Protein 2AU5 (pdb70)

Secondary structure (DSSP, 8-state):
-------GGGHHHHHHHHH--HHHHHHHH---TT--HHHHH----TTHHHHHHH--HHHHHHHTT-TT-SSHHHHHHHHHHHHHHHHHHHTT---HHHHHHHHHHHHHHHHHHHT-TTT-----

InterPro domains:
  IPR021571 Protein of unknown function DUF3206 [PF11472] (3-130)
  IPR036798 EF2947-like superfamily [G3DSA:1.20.120.590] (1-136)
  IPR036798 EF2947-like superfamily [SSF140607] (1-132)

Solvent-accessible surface area: 8528 Å² total

B-factor: mean 46.88, std 8.26, range [32.93, 79.93]

Foldseek 3Di:
DVDDDQQPVCLVVLLVLVVLLLLVVCVVPVDCPPDDPVLVVCVVDPCVSVCSVVCVVLLLVQCVPPPVDDDSCRSVVLSVLLSVLSVCVVVPNADPVSVVVNVVSSVVSSRSLSVGPSSCCVVD

Structure (mmCIF, N/CA/C/O backbone):
data_2AU5
#
_entry.id   2AU5
#
_cell.length_a   47.779
_cell.length_b   63.492
_cell.length_c   43.344
_cell.angle_alpha   90.00
_cell.angle_beta   90.00
_cell.angle_gamma   90.00
#
_symmetry.space_group_name_H-M   'P 21 21 2'
#
loop_
_entity.id
_entity.type
_entity.pdbx_description
1 polymer 'conserved domain protein'
2 non-polymer 'PHOSPHATE ION'
3 water water
#
loop_
_atom_site.group_PDB
_atom_site.id
_atom_site.type_symbol
_atom_site.label_atom_id
_atom_site.label_alt_id
_atom_site.label_comp_id
_atom_site.label_asym_id
_atom_site.label_entity_id
_atom_site.label_seq_id
_atom_site.pdbx_PDB_ins_code
_atom_site.Cartn_x
_atom_site.Cartn_y
_atom_site.Cartn_z
_atom_site.occupancy
_atom_site.B_iso_or_equiv
_atom_site.auth_seq_id
_atom_site.auth_comp_id
_atom_site.auth_asym_id
_atom_site.auth_atom_id
_atom_site.pdbx_PDB_model_num
ATOM 1 N N . ALA A 1 3 ? 0.885 34.934 -1.900 1.00 60.52 0 ALA A N 1
ATOM 2 C CA . ALA A 1 3 ? 2.226 34.485 -1.391 1.00 60.34 0 ALA A CA 1
ATOM 3 C C . ALA A 1 3 ? 3.043 33.597 -2.365 1.00 60.48 0 ALA A C 1
ATOM 4 O O . ALA A 1 3 ? 4.256 33.444 -2.199 1.00 60.46 0 ALA A O 1
ATOM 14 N N A LEU A 1 5 ? 2.696 34.625 -5.542 0.50 56.07 2 LEU A N 1
ATOM 15 N N B LEU A 1 5 ? 2.686 34.620 -5.507 0.50 56.05 2 LEU A N 1
ATOM 16 C CA A LEU A 1 5 ? 2.959 35.743 -6.470 0.50 54.12 2 LEU A CA 1
ATOM 17 C CA B LEU A 1 5 ? 2.884 35.768 -6.394 0.50 54.12 2 LEU A CA 1
ATOM 18 C C A LEU A 1 5 ? 3.807 36.918 -5.917 0.50 53.05 2 LEU A C 1
ATOM 19 C C B LEU A 1 5 ? 3.949 36.769 -5.938 0.50 53.02 2 LEU A C 1
ATOM 20 O O A LEU A 1 5 ? 4.024 37.968 -6.652 0.50 52.47 2 LEU A O 1
ATOM 21 O O B LEU A 1 5 ? 4.460 37.545 -6.751 0.50 52.44 2 LEU A O 1
ATOM 30 N N . ILE A 1 6 ? 4.272 36.754 -4.644 1.00 52.02 3 ILE A N 1
ATOM 31 C CA . ILE A 1 6 ? 5.310 37.636 -4.091 1.00 50.36 3 ILE A CA 1
ATOM 32 C C . ILE A 1 6 ? 6.646 36.891 -4.141 1.00 50.33 3 ILE A C 1
ATOM 33 O O . ILE A 1 6 ? 6.901 36.005 -3.334 1.00 49.78 3 ILE A O 1
ATOM 38 N N . LEU A 1 7 ? 7.490 37.255 -5.096 1.00 50.37 4 LEU A N 1
ATOM 39 C CA . LEU A 1 7 ? 8.732 36.538 -5.355 1.00 51.22 4 LEU A CA 1
ATOM 40 C C . LEU A 1 7 ? 9.738 36.668 -4.222 1.00 52.23 4 LEU A C 1
ATOM 41 O O . LEU A 1 7 ? 9.764 37.682 -3.531 1.00 52.38 4 LEU A O 1
ATOM 46 N N . SER A 1 8 ? 10.534 35.619 -4.024 1.00 53.45 5 SER A N 1
ATOM 47 C CA . SER A 1 8 ? 11.606 35.615 -3.035 1.00 54.94 5 SER A CA 1
ATOM 48 C C . SER A 1 8 ? 12.929 35.140 -3.645 1.00 55.27 5 SER A C 1
ATOM 49 O O . SER A 1 8 ? 13.577 35.877 -4.395 1.00 55.74 5 SER A O 1
ATOM 52 N N . PRO A 1 13 ? 18.194 35.036 4.555 1.00 46.65 10 PRO A N 1
ATOM 53 C CA . PRO A 1 13 ? 19.249 34.481 5.409 1.00 46.12 10 PRO A CA 1
ATOM 54 C C . PRO A 1 13 ? 18.714 33.420 6.377 1.00 45.10 10 PRO A C 1
ATOM 55 O O . PRO A 1 13 ? 19.255 32.288 6.447 1.00 46.15 10 PRO A O 1
ATOM 59 N N . ASN A 1 14 ? 17.637 33.782 7.075 1.00 43.65 11 ASN A N 1
ATOM 60 C CA . ASN A 1 14 ? 16.900 32.910 8.004 1.00 40.94 11 ASN A CA 1
ATOM 61 C C . ASN A 1 14 ? 17.681 32.554 9.263 1.00 39.57 11 ASN A C 1
ATOM 62 O O . ASN A 1 14 ? 17.545 31.464 9.811 1.00 38.01 11 ASN A O 1
ATOM 67 N N . PHE A 1 15 ? 18.504 33.482 9.716 1.00 38.72 12 PHE A N 1
ATOM 68 C CA . PHE A 1 15 ? 19.334 33.227 10.883 1.00 39.58 12 PHE A CA 1
ATOM 69 C C . PHE A 1 15 ? 18.518 32.688 12.086 1.00 38.80 12 PHE A C 1
ATOM 70 O O . PHE A 1 15 ? 19.013 31.855 12.815 1.00 37.66 12 PHE A O 1
ATOM 78 N N . GLU A 1 16 ? 17.287 33.178 12.258 1.00 37.83 13 GLU A N 1
ATOM 79 C CA . GLU A 1 16 ? 16.427 32.825 13.379 1.00 39.15 13 GLU A CA 1
ATOM 80 C C . GLU A 1 16 ? 15.986 31.350 13.391 1.00 39.29 13 GLU A C 1
ATOM 81 O O . GLU A 1 16 ? 15.541 30.858 14.407 1.00 38.94 13 GLU A O 1
ATOM 87 N N . TYR A 1 17 ? 16.167 30.654 12.272 1.00 38.93 14 TYR A N 1
ATOM 88 C CA . TYR A 1 17 ? 15.827 29.255 12.178 1.00 40.92 14 TYR A CA 1
ATOM 89 C C . TYR A 1 17 ? 17.057 28.358 12.380 1.00 40.91 14 TYR A C 1
ATOM 90 O O . TYR A 1 17 ? 16.915 27.144 12.390 1.00 42.55 14 TYR A O 1
ATOM 99 N N . GLU A 1 18 ? 18.243 28.952 12.525 1.00 41.50 15 GLU A N 1
ATOM 100 C CA . GLU A 1 18 ? 19.481 28.163 12.679 1.00 41.72 15 GLU A CA 1
ATOM 101 C C . GLU A 1 18 ? 19.416 27.102 13.788 1.00 41.95 15 GLU A C 1
ATOM 102 O O . GLU A 1 18 ? 19.637 25.912 13.532 1.00 42.22 15 GLU A O 1
ATOM 108 N N . GLU A 1 19 ? 19.109 27.527 15.014 1.00 42.86 16 GLU A N 1
ATOM 109 C CA . GLU A 1 19 ? 19.045 26.613 16.162 1.00 43.86 16 GLU A CA 1
ATOM 110 C C . GLU A 1 19 ? 18.017 25.467 15.934 1.00 42.13 16 GLU A C 1
ATOM 111 O O . GLU A 1 19 ? 18.317 24.282 16.134 1.00 40.31 16 GLU A O 1
ATOM 117 N N . ILE A 1 20 ? 16.817 25.818 15.504 1.00 40.76 17 ILE A N 1
ATOM 118 C CA . ILE A 1 20 ? 15.795 24.816 15.206 1.00 42.08 17 ILE A CA 1
A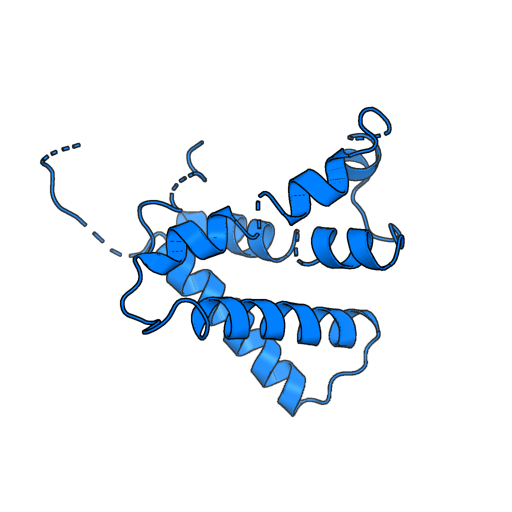TOM 119 C C . ILE A 1 20 ? 16.253 23.848 14.105 1.00 41.16 17 ILE A C 1
ATOM 120 O O . ILE A 1 20 ? 15.910 22.649 14.143 1.00 43.04 17 ILE A O 1
ATOM 125 N N . THR A 1 21 ? 17.008 24.357 13.129 1.00 39.74 18 THR A N 1
ATOM 126 C CA . THR A 1 21 ? 17.455 23.514 12.026 1.00 39.63 18 THR A CA 1
ATOM 127 C C . THR A 1 21 ? 18.552 22.540 12.483 1.00 39.94 18 THR A C 1
ATOM 128 O O . THR A 1 21 ? 18.466 21.350 12.178 1.00 38.82 18 THR A O 1
ATOM 132 N N . ARG A 1 22 ? 19.541 23.017 13.244 1.00 39.63 19 ARG A N 1
ATOM 133 C CA . ARG A 1 22 ? 20.595 22.109 13.782 1.00 40.80 19 ARG A CA 1
ATOM 134 C C . ARG A 1 22 ? 19.983 21.037 14.666 1.00 40.70 19 ARG A C 1
ATOM 135 O O . ARG A 1 22 ? 20.375 19.877 14.612 1.00 41.23 19 ARG A O 1
ATOM 143 N N . SER A 1 23 ? 18.990 21.437 15.442 1.00 40.59 20 SER A N 1
ATOM 144 C CA . SER A 1 23 ? 18.250 20.531 16.279 1.00 42.49 20 SER A CA 1
ATOM 145 C C . SER A 1 23 ? 17.451 19.475 15.475 1.00 42.41 20 SER A C 1
ATOM 146 O O . SER A 1 23 ? 17.484 18.292 15.793 1.00 43.20 20 SER A O 1
ATOM 149 N N . PHE A 1 24 ? 16.775 19.908 14.410 1.00 41.98 21 PHE A N 1
ATOM 150 C CA . PHE A 1 24 ? 16.140 19.012 13.471 1.00 40.94 21 PHE A CA 1
ATOM 151 C C . PHE A 1 24 ? 17.152 17.979 12.924 1.00 40.03 21 PHE A C 1
ATOM 152 O O . PHE A 1 24 ? 16.874 16.784 12.925 1.00 38.64 21 PHE A O 1
ATOM 160 N N . LEU A 1 25 ? 18.285 18.448 12.418 1.00 40.12 22 LEU A N 1
ATOM 161 C CA . LEU A 1 25 ? 19.339 17.565 11.896 1.00 40.59 22 LEU A CA 1
ATOM 162 C C . LEU A 1 25 ? 19.903 16.568 12.940 1.00 39.46 22 LEU A C 1
ATOM 163 O O . LEU A 1 25 ? 20.052 15.378 12.649 1.00 39.46 22 LEU A O 1
ATOM 168 N N . SER A 1 26 ? 20.213 17.065 14.129 1.00 38.88 23 SER A N 1
ATOM 169 C CA . SER A 1 26 ? 20.724 16.260 15.236 1.00 40.04 23 SER A CA 1
ATOM 170 C C . SER A 1 26 ? 19.735 15.175 15.679 1.00 39.35 23 SER A C 1
ATOM 171 O O . SER A 1 26 ? 20.157 14.050 15.967 1.00 38.71 23 SER A O 1
ATOM 174 N N . ASN A 1 27 ? 18.449 15.533 15.735 1.00 40.15 24 ASN A N 1
ATOM 175 C CA . ASN A 1 27 ? 17.343 14.576 15.979 1.00 40.67 24 ASN A CA 1
ATOM 176 C C . ASN A 1 27 ? 17.170 13.511 14.890 1.00 40.28 24 ASN A C 1
ATOM 177 O O . ASN A 1 27 ? 17.082 12.327 15.198 1.00 40.66 24 ASN A O 1
ATOM 190 N N . LEU A 1 29 ? 19.446 12.426 12.849 1.00 37.74 26 LEU A N 1
ATOM 191 C CA . LEU A 1 29 ? 20.609 11.556 13.119 1.00 38.59 26 LEU A CA 1
ATOM 192 C C . LEU A 1 29 ? 20.429 10.619 14.303 1.00 38.85 26 LEU A C 1
ATOM 193 O O . LEU A 1 29 ? 20.570 9.379 14.136 1.00 40.21 26 LEU A O 1
ATOM 198 N N . ALA A 1 30 ? 20.079 11.176 15.473 1.00 39.03 27 ALA A N 1
ATOM 199 C CA . ALA A 1 30 ? 19.843 10.345 16.654 1.00 39.44 27 ALA A CA 1
ATOM 200 C C . ALA A 1 30 ? 18.718 9.321 16.419 1.00 39.69 27 ALA A C 1
ATOM 201 O O . ALA A 1 30 ? 18.832 8.159 16.804 1.00 38.68 27 ALA A O 1
ATOM 203 N N . PHE A 1 31 ? 17.615 9.752 15.802 1.00 39.13 28 PHE A N 1
ATOM 204 C CA . PHE A 1 31 ? 16.511 8.837 15.587 1.00 38.52 28 PHE A CA 1
ATOM 205 C C . PHE A 1 31 ? 16.921 7.756 14.588 1.00 38.50 28 PHE A C 1
ATOM 206 O O . PHE A 1 31 ? 16.536 6.604 14.754 1.00 36.69 28 PHE A O 1
ATOM 214 N N . THR A 1 32 ? 17.669 8.147 13.553 1.00 38.32 29 THR A N 1
ATOM 215 C CA . THR A 1 32 ? 18.106 7.188 12.546 1.00 38.47 29 THR A CA 1
ATOM 216 C C . THR A 1 32 ? 19.013 6.124 13.183 1.00 39.29 29 THR A C 1
ATOM 217 O O . THR A 1 32 ? 18.841 4.923 12.949 1.00 38.57 29 TH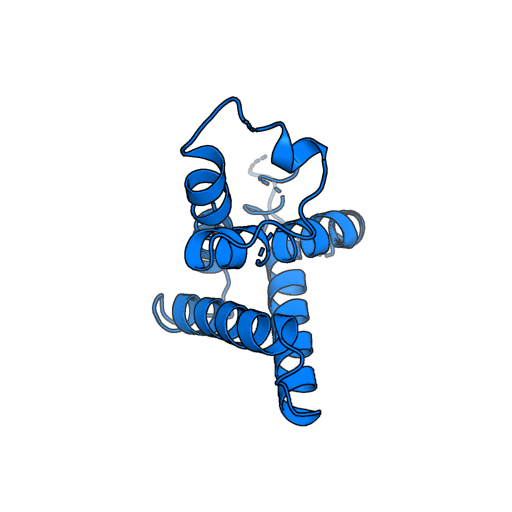R A O 1
ATOM 221 N N . ARG A 1 33 ? 19.960 6.553 13.998 1.00 39.42 30 ARG A N 1
ATOM 222 C CA . ARG A 1 33 ? 20.855 5.586 14.647 1.00 40.00 30 ARG A CA 1
ATOM 223 C C . ARG A 1 33 ? 20.099 4.680 15.626 1.00 40.18 30 ARG A C 1
ATOM 224 O O . ARG A 1 33 ? 20.296 3.463 15.627 1.00 39.68 30 ARG A O 1
ATOM 232 N N . GLY A 1 34 ? 19.214 5.272 16.436 1.00 39.76 31 GLY A N 1
ATOM 233 C CA . GLY A 1 34 ? 18.446 4.512 17.419 1.00 40.12 31 GLY A CA 1
ATOM 234 C C . GLY A 1 34 ? 17.582 3.472 16.735 1.00 40.70 31 GLY A C 1
ATOM 235 O O . GLY A 1 34 ? 17.426 2.373 17.245 1.00 40.97 31 GLY A O 1
ATOM 236 N N . HIS A 1 35 ? 17.043 3.820 15.568 1.00 40.69 32 HIS A N 1
ATOM 237 C CA . HIS A 1 35 ? 16.218 2.918 14.809 1.00 42.82 32 HIS A CA 1
ATOM 238 C C . HIS A 1 35 ? 17.059 1.713 14.391 1.00 43.62 32 HIS A C 1
ATOM 239 O O . HIS A 1 35 ? 16.614 0.573 14.499 1.00 42.40 32 HIS A O 1
ATOM 246 N N . PHE A 1 36 ? 18.282 1.951 13.910 1.00 45.22 33 PHE A N 1
ATOM 247 C CA . PHE A 1 36 ? 19.102 0.817 13.453 1.00 47.44 33 PHE A CA 1
ATOM 248 C C . PHE A 1 36 ? 19.777 -0.001 14.561 1.00 47.14 33 PHE A C 1
ATOM 249 O O . PHE A 1 36 ? 20.021 -1.194 14.403 1.00 46.72 33 PHE A O 1
ATOM 257 N N . THR A 1 37 ? 20.050 0.632 15.690 1.00 47.25 34 THR A N 1
ATOM 258 C CA . THR A 1 37 ? 20.784 -0.031 16.771 1.00 47.84 34 THR A CA 1
ATOM 259 C C . THR A 1 37 ? 19.862 -0.566 17.871 1.00 48.39 34 THR A C 1
ATOM 260 O O . THR A 1 37 ? 20.203 -1.535 18.585 1.00 48.01 34 THR A O 1
ATOM 264 N N . GLY A 1 38 ? 18.694 0.061 18.021 1.00 48.45 35 GLY A N 1
ATOM 265 C CA . GLY A 1 38 ? 17.843 -0.205 19.170 1.00 49.99 35 GLY A CA 1
ATOM 266 C C . GLY A 1 38 ? 18.355 0.467 20.434 1.00 51.49 35 GLY A C 1
ATOM 267 O O . GLY A 1 38 ? 17.752 0.334 21.492 1.00 52.00 35 GLY A O 1
ATOM 268 N N . ASP A 1 39 ? 19.461 1.197 20.321 1.00 53.12 36 ASP A N 1
ATOM 269 C CA . ASP A 1 39 ? 20.042 1.922 21.435 1.00 54.77 36 ASP A CA 1
ATOM 270 C C . ASP A 1 39 ? 19.253 3.233 21.656 1.00 55.81 36 ASP A C 1
ATOM 271 O O . ASP A 1 39 ? 19.249 4.135 20.815 1.00 55.55 36 ASP A O 1
ATOM 276 N N . ILE A 1 40 ? 18.560 3.317 22.779 1.00 57.26 37 ILE A N 1
ATOM 277 C CA . ILE A 1 40 ? 17.803 4.516 23.088 1.00 59.39 37 ILE A CA 1
ATOM 278 C C . ILE A 1 40 ? 18.368 5.227 24.344 1.00 60.40 37 ILE A C 1
ATOM 279 O O . ILE A 1 40 ? 17.617 5.837 25.105 1.00 60.71 37 ILE A O 1
ATOM 284 N N . SER A 1 41 ? 19.701 5.176 24.514 1.00 61.48 38 SER A N 1
ATOM 285 C CA . SER A 1 41 ? 20.373 5.647 25.754 1.00 61.86 38 SER A CA 1
ATOM 286 C C . SER A 1 41 ? 20.293 7.159 26.015 1.00 61.70 38 SER A C 1
ATOM 287 O O . SER A 1 41 ? 19.718 7.552 27.028 1.00 62.23 38 SER A O 1
ATOM 290 N N . HIS A 1 42 ? 20.808 8.024 25.139 1.00 61.27 39 HIS A N 1
ATOM 291 C CA . HIS A 1 42 ? 20.467 9.455 25.350 1.00 60.95 39 HIS A CA 1
ATOM 292 C C . HIS A 1 42 ? 19.279 9.992 24.514 1.00 58.10 39 HIS A C 1
ATOM 293 O O . HIS A 1 42 ? 19.403 11.025 23.819 1.00 58.14 39 HIS A O 1
ATOM 300 N N . PHE A 1 43 ? 18.147 9.288 24.580 1.00 54.06 40 PHE A N 1
ATOM 301 C CA . PHE A 1 43 ? 16.893 9.847 24.096 1.00 50.22 40 PHE A CA 1
ATOM 302 C C . PHE A 1 43 ? 16.254 10.633 25.231 1.00 47.76 40 PHE A C 1
ATOM 303 O O . PHE A 1 43 ? 16.179 10.177 26.365 1.00 46.47 40 PHE A O 1
ATOM 311 N N . SER A 1 44 ? 15.844 11.843 24.899 1.00 44.32 41 SER A N 1
ATOM 312 C CA . SER A 1 44 ? 15.016 12.668 25.742 1.00 41.37 41 SER A CA 1
ATOM 313 C C . SER A 1 44 ? 13.833 11.882 26.408 1.00 39.04 41 SER A C 1
ATOM 314 O O . SER A 1 44 ? 13.216 10.988 25.785 1.00 37.71 41 SER A O 1
ATOM 317 N N . PRO A 1 45 ? 13.527 12.195 27.685 1.00 36.40 42 PRO A N 1
ATOM 318 C CA . PRO A 1 45 ? 12.360 11.553 28.269 1.00 35.78 42 PRO A CA 1
ATOM 319 C C . PRO A 1 45 ? 11.034 11.761 27.472 1.00 35.39 42 PRO A C 1
ATOM 320 O O . PRO A 1 45 ? 10.151 10.897 27.515 1.00 32.93 42 PRO A O 1
ATOM 324 N N . ILE A 1 46 ? 10.908 12.879 26.748 1.00 36.60 43 ILE A N 1
ATOM 325 C CA . ILE A 1 46 ? 9.683 13.171 25.998 1.00 37.84 43 ILE A CA 1
ATOM 326 C C . ILE A 1 46 ? 9.569 12.231 24.794 1.00 37.66 43 ILE A C 1
ATOM 327 O O . ILE A 1 46 ? 8.499 11.687 24.525 1.00 37.35 43 ILE A O 1
ATOM 332 N N . VAL A 1 47 ? 10.676 12.075 24.091 1.00 38.25 44 VAL A N 1
ATOM 333 C CA . VAL A 1 47 ? 10.802 11.119 22.982 1.00 39.10 44 VAL A CA 1
ATOM 334 C C . VAL A 1 47 ? 10.586 9.675 23.484 1.00 39.0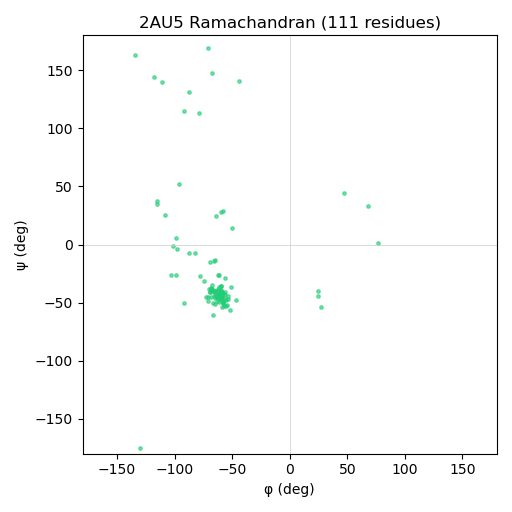0 44 VAL A C 1
ATOM 335 O O . VAL A 1 47 ? 9.856 8.891 22.847 1.00 39.19 44 VAL A O 1
ATOM 339 N N . LEU A 1 48 ? 11.179 9.334 24.629 1.00 38.47 45 LEU A N 1
ATOM 340 C CA . LEU A 1 48 ? 10.902 8.013 25.217 1.00 38.52 45 LEU A CA 1
ATOM 341 C C . LEU A 1 48 ? 9.405 7.788 25.464 1.00 38.88 45 LEU A C 1
ATOM 342 O O . LEU A 1 48 ? 8.914 6.696 25.195 1.00 39.35 45 LEU A O 1
ATOM 347 N N . ALA A 1 49 ? 8.675 8.803 25.952 1.00 38.53 46 ALA A N 1
ATOM 348 C CA . ALA A 1 49 ? 7.234 8.660 26.175 1.00 39.04 46 ALA A CA 1
ATOM 349 C C . ALA A 1 49 ? 6.424 8.528 24.881 1.00 39.93 46 ALA A C 1
ATOM 350 O O . ALA A 1 49 ? 5.439 7.803 24.853 1.00 39.41 46 ALA A O 1
ATOM 352 N N . GLU A 1 50 ? 6.811 9.256 23.832 1.00 41.07 47 GLU A N 1
ATOM 353 C CA . GLU A 1 50 ? 6.174 9.103 22.509 1.00 43.48 47 GLU A CA 1
ATOM 354 C C . GLU A 1 50 ? 6.313 7.690 21.950 1.00 43.76 47 GLU A C 1
ATOM 355 O O . GLU A 1 50 ? 5.388 7.172 21.328 1.00 43.09 47 GLU A O 1
ATOM 369 N N . GLU A 1 52 ? 6.610 4.953 23.732 1.00 47.62 49 GLU A N 1
ATOM 370 C CA . GLU A 1 52 ? 5.724 4.133 24.522 1.00 48.98 49 GLU A CA 1
ATOM 371 C C . GLU A 1 52 ? 4.331 4.002 23.908 1.00 48.91 49 GLU A C 1
ATOM 372 O O . GLU A 1 52 ? 3.822 2.898 23.781 1.00 48.68 49 GLU A O 1
ATOM 378 N N A LYS A 1 53 ? 3.721 5.121 23.526 0.50 49.17 50 LYS A N 1
ATOM 379 N N B LYS A 1 53 ? 3.745 5.132 23.510 0.50 49.15 50 LYS A N 1
ATOM 380 C CA A LYS A 1 53 ? 2.376 5.080 22.941 0.50 49.36 50 LYS A CA 1
ATOM 381 C CA B LYS A 1 53 ? 2.396 5.161 22.920 0.50 49.34 50 LYS A CA 1
ATOM 382 C C A LYS A 1 53 ? 2.373 4.396 21.565 0.50 49.38 50 LYS 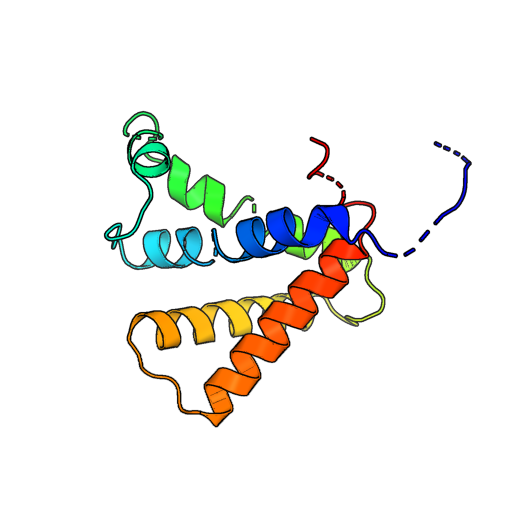A C 1
ATOM 383 C C B LYS A 1 53 ? 2.340 4.489 21.547 0.50 49.35 50 LYS A C 1
ATOM 384 O O A LYS A 1 53 ? 1.458 3.641 21.250 0.50 49.13 50 LYS A O 1
ATOM 385 O O B LYS A 1 53 ? 1.345 3.857 21.204 0.50 49.04 50 LYS A O 1
ATOM 396 N N . ASP A 1 54 ? 3.412 4.646 20.765 1.00 49.62 51 ASP A N 1
ATOM 397 C CA . ASP A 1 54 ? 3.431 4.194 19.364 1.00 49.79 51 ASP A CA 1
ATOM 398 C C . ASP A 1 54 ? 4.694 3.425 18.954 1.00 49.25 51 ASP A C 1
ATOM 399 O O . ASP A 1 54 ? 5.779 4.019 18.805 1.00 48.66 51 ASP A O 1
ATOM 404 N N . PRO A 1 55 ? 4.551 2.099 18.751 1.00 48.70 52 PRO A N 1
ATOM 405 C CA . PRO A 1 55 ? 5.710 1.260 18.389 1.00 48.31 52 PRO A CA 1
ATOM 406 C C . PRO A 1 55 ? 6.359 1.554 17.030 1.00 47.37 52 PRO A C 1
ATOM 407 O O . PRO A 1 55 ? 7.457 1.058 16.782 1.00 47.80 52 PRO A O 1
ATOM 411 N N . ASN A 1 56 ? 5.708 2.323 16.150 1.00 46.77 53 ASN A N 1
ATOM 412 C CA . ASN A 1 56 ? 6.358 2.733 14.866 1.00 45.79 53 ASN A CA 1
ATOM 413 C C . ASN A 1 56 ? 6.887 4.165 14.920 1.00 44.73 53 ASN A C 1
ATOM 414 O O . ASN A 1 56 ? 7.458 4.658 13.944 1.00 44.39 53 ASN A O 1
ATOM 419 N N . TRP A 1 57 ? 6.678 4.834 16.055 1.00 43.73 54 TRP A N 1
ATOM 420 C CA . TRP A 1 57 ? 7.057 6.241 16.216 1.00 43.32 54 TRP A CA 1
ATOM 421 C C . TRP A 1 57 ? 8.475 6.548 15.722 1.00 42.90 54 TRP A C 1
ATOM 422 O O . TRP A 1 57 ? 8.680 7.512 14.986 1.00 42.70 54 TRP A O 1
ATOM 433 N N . LEU A 1 58 ? 9.444 5.733 16.115 1.00 42.95 55 LEU A N 1
ATOM 434 C CA . LEU A 1 58 ? 10.844 6.070 15.872 1.00 43.23 55 LEU A CA 1
ATOM 435 C C . LEU A 1 58 ? 11.247 5.981 14.395 1.00 44.31 55 LEU A C 1
ATOM 436 O O . LEU A 1 58 ? 11.869 6.913 13.863 1.00 41.77 55 LEU A O 1
ATOM 441 N N . GLU A 1 59 ? 10.886 4.853 13.774 1.00 44.46 56 GLU A N 1
ATOM 442 C CA . GLU A 1 59 ? 11.086 4.591 12.362 1.00 47.02 56 GLU A CA 1
ATOM 443 C C . GLU A 1 59 ? 10.380 5.637 11.509 1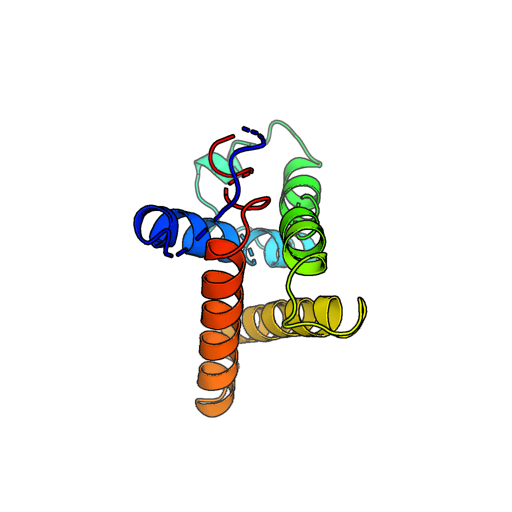.00 46.47 56 GLU A C 1
ATOM 444 O O . GLU A 1 59 ? 10.912 6.082 10.498 1.00 47.21 56 GLU A O 1
ATOM 450 N N . GLU A 1 60 ? 9.174 6.003 11.924 1.00 46.25 57 GLU A N 1
ATOM 451 C CA . GLU A 1 60 ? 8.394 7.003 11.232 1.00 46.42 57 GLU A CA 1
ATOM 452 C C . GLU A 1 60 ? 9.012 8.392 11.399 1.00 44.95 57 GLU A C 1
ATOM 453 O O . GLU A 1 60 ? 8.997 9.166 10.467 1.00 44.73 57 GLU A O 1
ATOM 459 N N . ALA A 1 61 ? 9.535 8.699 12.584 1.00 43.50 58 ALA A N 1
ATOM 460 C CA . ALA A 1 61 ? 10.181 9.982 12.799 1.00 41.59 58 ALA A CA 1
ATOM 461 C C . ALA A 1 61 ? 11.450 10.113 11.979 1.00 40.85 58 ALA A C 1
ATOM 462 O O . ALA A 1 61 ? 11.647 11.129 11.317 1.00 39.22 58 ALA A O 1
ATOM 464 N N . ALA A 1 62 ? 12.333 9.115 12.060 1.00 39.97 59 ALA A N 1
ATOM 465 C CA . ALA A 1 62 ? 13.558 9.104 11.298 1.00 40.22 59 ALA A CA 1
ATOM 466 C C . ALA A 1 62 ? 13.322 9.183 9.770 1.00 40.39 59 ALA A C 1
ATOM 467 O O . ALA A 1 62 ? 13.927 10.010 9.107 1.00 41.07 59 ALA A O 1
ATOM 469 N N . GLY A 1 63 ? 12.437 8.343 9.233 1.00 40.66 60 GLY A N 1
ATOM 470 C CA . GLY A 1 63 ? 12.140 8.361 7.792 1.00 41.48 60 GLY A CA 1
ATOM 471 C C . GLY A 1 63 ? 11.376 9.591 7.278 1.00 41.00 60 GLY A C 1
ATOM 472 O O . GLY A 1 63 ? 11.677 10.103 6.193 1.00 41.57 60 GLY A O 1
ATOM 473 N N . GLY A 1 64 ? 10.391 10.039 8.048 1.00 39.86 61 GLY A N 1
ATOM 474 C CA . GLY A 1 64 ? 9.754 11.352 7.870 1.00 39.7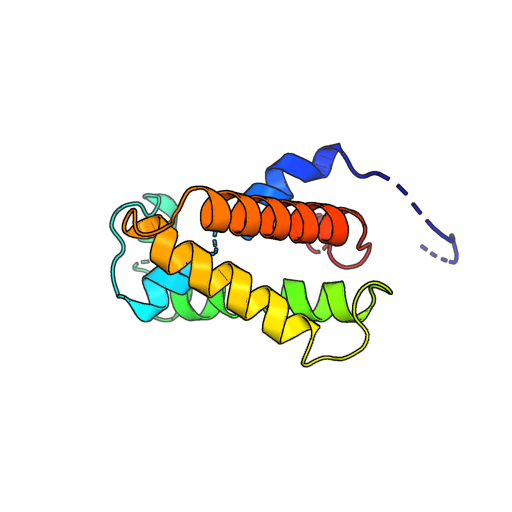7 61 GLY A CA 1
ATOM 475 C C . GLY A 1 64 ? 10.759 12.515 7.757 1.00 39.72 61 GLY A C 1
ATOM 476 O O . GLY A 1 64 ? 10.676 13.301 6.833 1.00 38.17 61 GLY A O 1
ATOM 485 N N . GLN A 1 66 ? 14.178 12.365 7.212 1.00 38.55 63 GLN A N 1
ATOM 486 C CA . GLN A 1 66 ? 15.033 12.195 6.041 1.00 40.74 63 GLN A CA 1
ATOM 487 C C . GLN A 1 66 ? 14.305 12.652 4.777 1.00 40.71 63 GLN A C 1
ATOM 488 O O . GLN A 1 66 ? 14.880 13.325 3.943 1.00 41.50 63 GLN A O 1
ATOM 494 N N . GLY A 1 67 ? 13.038 12.262 4.653 1.00 40.17 64 GLY A N 1
ATOM 495 C CA . GLY A 1 67 ? 12.209 12.566 3.491 1.00 40.44 64 GLY A CA 1
ATOM 496 C C . GLY A 1 67 ? 12.075 14.065 3.298 1.00 39.59 64 GLY A C 1
ATOM 497 O O . GLY A 1 67 ? 12.241 14.566 2.213 1.00 39.25 64 GLY A O 1
ATOM 498 N N . VAL A 1 68 ? 11.813 14.766 4.377 1.00 39.02 65 VAL A N 1
ATOM 499 C CA . VAL A 1 68 ? 11.710 16.210 4.360 1.00 39.88 65 VAL A CA 1
ATOM 500 C C . VAL A 1 68 ? 13.025 16.904 3.875 1.00 39.90 65 VAL A C 1
ATOM 501 O O . VAL A 1 68 ? 12.962 17.834 3.067 1.00 39.25 65 VAL A O 1
ATOM 505 N N . ILE A 1 69 ? 14.184 16.425 4.331 1.00 38.58 66 ILE A N 1
ATOM 506 C CA . ILE A 1 69 ? 15.488 16.927 3.876 1.00 39.25 66 ILE A CA 1
ATOM 507 C C . ILE A 1 69 ? 15.701 16.705 2.364 1.00 38.97 66 ILE A C 1
ATOM 508 O O . ILE A 1 69 ? 16.038 17.629 1.646 1.00 37.15 66 ILE A O 1
ATOM 513 N N . VAL A 1 70 ? 15.466 15.493 1.885 1.00 38.57 67 VAL A N 1
ATOM 514 C CA . VAL A 1 70 ? 15.642 15.170 0.473 1.00 40.38 67 VAL A CA 1
ATOM 515 C C . VAL A 1 70 ? 14.642 16.005 -0.424 1.00 42.04 67 VAL A C 1
ATOM 516 O O . VAL A 1 70 ? 15.030 16.640 -1.402 1.00 39.02 67 VAL A O 1
ATOM 520 N N . GLN A 1 71 ? 13.361 16.019 -0.043 1.00 42.00 68 GLN A N 1
ATOM 521 C CA . GLN A 1 71 ? 12.389 16.709 -0.855 1.00 42.44 68 GLN A CA 1
ATOM 522 C C . GLN A 1 71 ? 12.682 18.203 -0.864 1.00 39.96 68 GLN A C 1
ATOM 523 O O . GLN A 1 71 ? 12.550 18.819 -1.900 1.00 38.77 68 GLN A O 1
ATOM 529 N N . SER A 1 72 ? 13.078 18.765 0.285 1.00 38.23 69 SER A N 1
ATOM 530 C CA . SER A 1 72 ? 13.537 20.155 0.371 1.00 38.08 69 SER A CA 1
ATOM 531 C C . SER A 1 72 ? 14.710 20.405 -0.572 1.00 37.97 69 SER A C 1
ATOM 532 O O . SER A 1 72 ? 14.634 21.284 -1.408 1.00 37.27 69 SER A O 1
ATOM 535 N N . LEU A 1 73 ? 15.745 19.579 -0.468 1.00 36.74 70 LEU A N 1
ATOM 536 C CA . LEU A 1 73 ? 17.034 19.823 -1.140 1.00 37.50 70 LEU A CA 1
ATOM 537 C C . LEU A 1 73 ? 17.076 19.401 -2.600 1.00 37.40 70 LEU A C 1
ATOM 538 O O . LEU A 1 73 ? 18.032 19.738 -3.311 1.00 38.45 70 LEU A O 1
ATOM 543 N N . LEU A 1 74 ? 16.023 18.727 -3.068 1.00 35.94 71 LEU A N 1
ATOM 544 C CA . LEU A 1 74 ? 15.891 18.407 -4.493 1.00 35.86 71 LEU A CA 1
ATOM 545 C C . LEU A 1 74 ? 15.627 19.674 -5.337 1.00 35.88 71 LEU A C 1
ATOM 546 O O . LEU A 1 74 ? 15.736 19.661 -6.576 1.00 34.56 71 LEU A O 1
ATOM 551 N N . GLU A 1 75 ? 15.260 20.757 -4.671 1.00 35.71 72 GLU A N 1
ATOM 552 C CA . GLU A 1 75 ? 15.087 22.051 -5.344 1.00 37.77 72 GLU A CA 1
ATOM 553 C C . GLU A 1 75 ? 16.320 22.978 -5.169 1.00 39.07 72 GLU A C 1
ATOM 554 O O . GLU A 1 75 ? 16.284 24.140 -5.551 1.00 39.06 72 GLU A O 1
ATOM 560 N N . ASP A 1 76 ? 17.378 22.455 -4.563 1.00 41.72 73 ASP A N 1
ATOM 561 C CA . ASP A 1 76 ? 18.619 23.214 -4.341 1.00 44.68 73 ASP A CA 1
ATOM 562 C C . ASP A 1 76 ? 19.625 22.922 -5.461 1.00 45.53 73 ASP A C 1
ATOM 563 O O . ASP A 1 76 ? 19.957 21.761 -5.737 1.00 45.92 73 ASP A O 1
ATOM 568 N N A GLU A 1 77 ? 20.092 24.007 -6.086 0.50 46.60 74 GLU A N 1
ATOM 569 N N B GLU A 1 77 ? 20.103 23.968 -6.118 0.50 46.57 74 GLU A N 1
ATOM 570 C CA A GLU A 1 77 ? 21.048 24.013 -7.217 0.50 47.39 74 GLU A CA 1
ATOM 571 C CA B GLU A 1 77 ? 20.984 23.783 -7.275 0.50 47.18 74 GLU A CA 1
ATOM 572 C C A GLU A 1 77 ? 22.365 23.295 -6.904 0.50 47.60 74 GLU A C 1
ATOM 573 C C B GLU A 1 77 ? 22.373 23.234 -6.913 0.50 47.57 74 GLU A C 1
ATOM 574 O O A GLU A 1 77 ? 23.092 22.863 -7.810 0.50 47.36 74 GLU A O 1
ATOM 575 O O B GLU A 1 77 ? 23.148 22.838 -7.793 0.50 47.33 74 GLU A O 1
ATOM 586 N N . ASN A 1 78 ? 22.654 23.171 -5.615 1.00 47.96 75 ASN A N 1
ATOM 587 C CA . ASN A 1 78 ? 23.879 22.554 -5.131 1.00 49.48 75 ASN A CA 1
ATOM 588 C C . ASN A 1 78 ? 24.006 21.023 -5.307 1.00 49.17 75 ASN A C 1
ATOM 589 O O . ASN A 1 78 ? 25.116 20.491 -5.156 1.00 50.33 75 ASN A O 1
ATOM 594 N N . PHE A 1 79 ? 22.919 20.323 -5.656 1.00 47.51 76 PHE A N 1
ATOM 595 C CA . PHE A 1 79 ? 23.019 18.902 -6.054 1.00 46.36 76 PHE A CA 1
ATOM 596 C C . PHE A 1 79 ? 22.556 18.720 -7.483 1.00 46.88 76 PHE A C 1
ATOM 597 O O . PHE A 1 79 ? 21.648 19.420 -7.906 1.00 45.47 76 PHE A O 1
ATOM 605 N N . SER A 1 80 ? 23.209 17.807 -8.221 1.00 47.36 77 SER A N 1
ATOM 606 C CA . SER A 1 80 ? 22.951 17.576 -9.668 1.00 49.68 77 SER A CA 1
ATOM 607 C C . SER A 1 80 ? 22.132 16.342 -9.914 1.00 49.79 77 SER A C 1
ATOM 608 O O . SER A 1 80 ? 21.438 16.242 -10.930 1.00 51.35 77 SER A O 1
ATOM 611 N N . SER A 1 81 ? 22.212 15.384 -9.001 1.00 50.00 78 SER A N 1
ATOM 612 C CA . SER A 1 81 ? 21.388 14.185 -9.118 1.00 49.62 78 SER A CA 1
ATOM 613 C C . SER A 1 81 ? 20.766 13.848 -7.795 1.00 49.58 78 SER A C 1
ATOM 614 O O . SER A 1 81 ? 21.189 14.357 -6.763 1.00 49.53 78 SER A O 1
ATOM 617 N N . VAL A 1 82 ? 19.738 13.012 -7.836 1.00 49.87 79 VAL A N 1
ATOM 618 C CA . VAL A 1 82 ? 19.147 12.436 -6.637 1.00 50.09 79 VAL A CA 1
ATOM 619 C C . VAL A 1 82 ? 20.187 11.585 -5.896 1.00 49.86 79 VAL A C 1
ATOM 620 O O . VAL A 1 82 ? 20.223 11.554 -4.659 1.00 49.78 79 VAL A O 1
ATOM 624 N N A GLU A 1 83 ? 21.030 10.868 -6.630 0.50 49.70 80 GLU A N 1
ATOM 625 N N B GLU A 1 83 ? 21.004 10.912 -6.707 0.50 49.65 80 GLU A N 1
ATOM 626 C CA A GLU A 1 83 ? 21.948 9.959 -5.955 0.50 49.42 80 GLU A CA 1
ATOM 627 C CA B GLU A 1 83 ? 22.029 9.972 -6.289 0.50 49.32 80 GLU A CA 1
ATOM 628 C C A GLU A 1 83 ? 23.110 10.702 -5.318 0.50 48.49 80 GLU A C 1
ATOM 629 C C B GLU A 1 83 ? 23.083 10.663 -5.441 0.50 48.39 80 GLU A C 1
ATOM 630 O O A GLU A 1 83 ? 23.620 10.274 -4.288 0.50 48.22 80 GLU A O 1
ATOM 631 O O B GLU A 1 83 ? 23.497 10.146 -4.413 0.50 48.15 80 GLU A O 1
ATOM 642 N N . GLN A 1 84 ? 23.510 11.835 -5.895 1.00 47.92 81 GLN A N 1
ATOM 643 C CA . GLN A 1 84 ? 24.455 12.683 -5.183 1.00 47.35 81 GLN A CA 1
ATOM 644 C C . GLN A 1 84 ? 23.869 13.196 -3.858 1.00 46.44 81 GLN A C 1
ATOM 645 O O . GLN A 1 84 ? 24.548 13.212 -2.801 1.00 44.86 81 GLN A O 1
ATOM 651 N N . LEU A 1 85 ? 22.603 13.612 -3.897 1.00 44.12 82 LEU A N 1
ATOM 652 C CA . LEU A 1 85 ? 21.970 14.138 -2.677 1.00 43.41 82 LEU A CA 1
ATOM 653 C C . LEU A 1 85 ? 21.831 13.071 -1.588 1.00 42.14 82 LEU A C 1
ATOM 654 O O . LEU A 1 85 ? 22.176 13.299 -0.416 1.00 42.56 82 LEU A O 1
ATOM 659 N N . LYS A 1 86 ? 21.275 11.938 -1.960 1.00 42.90 83 LYS A N 1
ATOM 660 C CA . LYS A 1 86 ? 21.126 10.816 -1.021 1.00 44.86 83 LYS A CA 1
ATOM 661 C C . LYS A 1 86 ? 22.472 10.271 -0.512 1.00 45.01 83 LYS A C 1
ATOM 662 O O . LYS A 1 86 ? 22.574 9.898 0.656 1.00 45.49 83 LYS A O 1
ATOM 668 N N . GLY A 1 87 ? 23.463 10.224 -1.403 1.00 44.45 84 GLY A N 1
ATOM 669 C CA . GLY A 1 87 ? 24.850 9.874 -1.093 1.00 44.25 84 GLY A CA 1
ATOM 670 C C . GLY A 1 87 ? 25.439 10.772 -0.019 1.00 44.16 84 GLY A C 1
ATOM 671 O O . GLY A 1 87 ? 26.087 10.290 0.900 1.00 42.84 84 GLY A O 1
ATOM 672 N N . GLU A 1 88 ? 25.187 12.083 -0.124 1.00 43.61 85 GLU A N 1
ATOM 673 C CA . GLU A 1 88 ? 25.681 13.030 0.852 1.00 44.74 85 GLU A CA 1
ATOM 674 C C . GLU A 1 88 ? 24.972 12.861 2.206 1.00 42.25 85 GLU A C 1
ATOM 675 O O . GLU A 1 88 ? 25.616 12.944 3.245 1.00 41.05 85 GLU A O 1
ATOM 681 N N . LEU A 1 89 ? 23.656 12.639 2.182 1.00 40.44 86 LEU A N 1
ATOM 682 C CA . LEU A 1 89 ? 22.917 12.424 3.422 1.00 41.28 86 LEU A CA 1
ATOM 683 C C . LEU A 1 89 ? 23.401 11.128 4.078 1.00 39.97 86 LEU A C 1
ATOM 684 O O . LEU A 1 89 ? 23.661 11.086 5.289 1.00 40.12 86 LEU A O 1
ATOM 689 N N . ALA A 1 90 ? 23.522 10.081 3.269 1.00 40.88 87 ALA A N 1
ATOM 690 C CA . ALA A 1 90 ? 23.973 8.740 3.748 1.00 41.56 87 ALA A CA 1
ATOM 691 C C . ALA A 1 90 ? 25.383 8.839 4.362 1.00 41.57 87 ALA A C 1
ATOM 692 O O . ALA A 1 90 ? 25.673 8.269 5.432 1.00 41.17 87 ALA A O 1
ATOM 694 N N . ARG A 1 91 ? 26.202 9.703 3.767 1.00 41.36 88 ARG A N 1
ATOM 695 C CA . ARG A 1 91 ? 27.520 9.939 4.312 1.00 42.19 88 ARG A CA 1
ATOM 696 C C . ARG A 1 91 ? 27.506 10.662 5.655 1.00 40.63 88 ARG A C 1
ATOM 697 O O . ARG A 1 91 ? 28.220 10.257 6.568 1.00 39.81 88 ARG A O 1
ATOM 705 N N . LEU A 1 92 ? 26.699 11.723 5.787 1.00 40.43 89 LEU A N 1
ATOM 706 C CA . LEU A 1 92 ? 26.490 12.372 7.091 1.00 39.99 89 LEU A CA 1
ATOM 707 C C . LEU A 1 92 ? 26.052 11.374 8.170 1.00 39.13 89 LEU A C 1
ATOM 708 O O . LEU A 1 92 ? 26.582 11.377 9.302 1.00 38.84 89 LEU A O 1
ATOM 713 N N . ILE A 1 93 ? 25.081 10.542 7.809 1.00 37.52 90 ILE A N 1
ATOM 714 C CA . ILE A 1 93 ? 24.581 9.498 8.702 1.00 37.93 90 ILE A CA 1
ATOM 715 C C . ILE A 1 93 ? 25.685 8.499 9.094 1.00 38.38 90 ILE A C 1
ATOM 716 O O . ILE A 1 93 ? 25.848 8.189 10.272 1.00 39.22 90 ILE A O 1
ATOM 721 N N . ARG A 1 94 ? 26.448 8.033 8.117 1.00 39.16 91 ARG A N 1
ATOM 722 C CA . ARG A 1 94 ? 27.547 7.089 8.396 1.00 39.52 91 ARG A CA 1
ATOM 723 C C . ARG A 1 94 ? 28.605 7.659 9.382 1.00 38.45 91 ARG A C 1
ATOM 724 O O . ARG A 1 94 ? 28.991 6.991 10.361 1.00 36.66 91 ARG A O 1
ATOM 732 N N . LEU A 1 95 ? 28.999 8.914 9.155 1.00 37.28 92 LEU A N 1
ATOM 733 C CA . LEU A 1 95 ? 29.925 9.582 9.998 1.00 37.83 92 LEU A CA 1
ATOM 734 C C . LEU A 1 95 ? 29.399 9.782 11.414 1.00 37.47 92 LEU A C 1
ATOM 735 O O . LEU A 1 95 ? 30.142 9.700 12.376 1.00 38.84 92 LEU A O 1
ATOM 740 N N . TYR A 1 96 ? 28.127 10.108 11.516 1.00 39.02 93 TYR A N 1
ATOM 741 C CA . TYR A 1 96 ? 27.462 10.192 12.784 1.00 39.35 93 TYR A CA 1
ATOM 742 C C . TYR A 1 96 ? 27.497 8.848 13.543 1.00 39.36 93 TYR A C 1
ATOM 743 O O . TYR A 1 96 ? 27.665 8.844 14.776 1.00 39.90 93 TYR A O 1
ATOM 752 N N . PHE A 1 97 ? 27.326 7.727 12.850 1.00 39.25 94 PHE A N 1
ATOM 753 C CA . PHE A 1 97 ? 27.405 6.425 13.563 1.00 40.05 94 PHE A CA 1
ATOM 754 C C . PHE A 1 97 ? 28.815 6.234 14.163 1.00 40.91 94 PHE A C 1
ATOM 755 O O . PHE A 1 97 ? 28.967 5.800 15.320 1.00 40.10 94 PHE A O 1
ATOM 763 N N . ALA A 1 98 ? 29.840 6.567 13.371 1.00 40.89 95 ALA A N 1
ATOM 764 C CA . ALA A 1 98 ? 31.228 6.517 13.846 1.00 42.24 95 ALA A CA 1
ATOM 765 C C . ALA A 1 98 ? 31.487 7.472 15.017 1.00 43.14 95 ALA A C 1
ATOM 766 O O . ALA A 1 98 ? 32.184 7.118 15.977 1.00 43.67 95 ALA A O 1
ATOM 768 N N . LEU A 1 99 ? 30.959 8.686 14.906 1.00 43.94 96 LEU A N 1
ATOM 769 C CA . LEU A 1 99 ? 31.014 9.690 15.960 1.00 46.07 96 LEU A CA 1
ATOM 770 C C . LEU A 1 99 ? 30.389 9.218 17.274 1.00 47.21 96 LEU A C 1
ATOM 771 O O . LEU A 1 99 ? 30.926 9.480 18.351 1.00 46.95 96 LEU A O 1
ATOM 776 N N . ALA A 1 100 ? 29.247 8.530 17.184 1.00 48.57 97 ALA A N 1
ATOM 777 C CA . ALA A 1 100 ? 28.564 8.058 18.390 1.00 49.65 97 ALA A CA 1
ATOM 778 C C . ALA A 1 100 ? 29.426 7.085 19.172 1.00 50.05 97 ALA A C 1
ATOM 779 O O . ALA A 1 100 ? 29.279 6.970 20.389 1.00 51.04 97 ALA A O 1
ATOM 781 N N . LYS A 1 101 ? 30.329 6.392 18.495 1.00 50.22 98 LYS A N 1
ATOM 782 C CA . LYS A 1 101 ? 31.214 5.469 19.206 1.00 51.14 98 LYS A CA 1
ATOM 783 C C . LYS A 1 101 ? 32.678 5.957 19.303 1.00 51.27 98 LYS A C 1
ATOM 784 O O . LYS A 1 101 ? 33.623 5.156 19.453 1.00 50.57 98 LYS A O 1
ATOM 790 N N . ASP A 1 102 ? 32.839 7.284 19.239 1.00 51.92 99 ASP A N 1
ATOM 791 C CA . ASP A 1 102 ? 34.148 7.950 19.277 1.00 52.66 99 ASP A CA 1
ATOM 792 C C . ASP A 1 102 ? 35.186 7.298 18.330 1.00 51.75 99 ASP A C 1
ATOM 793 O O . ASP A 1 102 ? 36.334 7.083 18.710 1.00 52.00 99 ASP A O 1
ATOM 798 N N . ASN A 1 103 ? 34.760 6.985 17.105 1.00 50.78 100 ASN A N 1
ATOM 799 C CA . ASN A 1 103 ? 35.614 6.341 16.103 1.00 50.06 100 ASN A CA 1
ATOM 800 C C . ASN A 1 103 ? 35.893 7.221 14.872 1.00 48.57 100 ASN A C 1
ATOM 801 O O . ASN A 1 103 ? 35.932 6.741 13.722 1.00 48.02 100 ASN A O 1
ATOM 806 N N . LEU A 1 104 ? 36.059 8.518 15.079 1.00 46.99 101 LEU A N 1
ATOM 807 C CA . LEU A 1 104 ? 36.395 9.378 13.936 1.00 44.95 101 LEU A CA 1
ATOM 808 C C . LEU A 1 104 ? 37.836 9.882 14.092 1.00 43.47 101 LEU A C 1
ATOM 809 O O . LEU A 1 104 ? 38.222 10.186 15.183 1.00 43.11 101 LEU A O 1
ATOM 814 N N . THR A 1 105 ? 38.642 9.954 13.034 1.00 42.48 102 THR A N 1
ATOM 815 C CA . THR A 1 105 ? 39.886 10.738 13.143 1.00 41.09 102 THR A CA 1
ATOM 816 C C . THR A 1 105 ? 39.496 12.226 13.198 1.00 40.60 102 THR A C 1
ATOM 817 O O . THR A 1 105 ? 38.363 12.591 12.888 1.00 38.79 102 THR A O 1
ATOM 821 N N . GLU A 1 106 ? 40.463 13.066 13.524 1.00 40.63 103 GLU A N 1
ATOM 822 C CA . GLU A 1 106 ? 40.330 14.509 13.424 1.00 42.36 103 GLU A CA 1
ATOM 823 C C . GLU A 1 106 ? 39.873 14.942 12.010 1.00 41.42 103 GLU A C 1
ATOM 824 O O . GLU A 1 106 ? 39.006 15.784 11.891 1.00 40.23 103 GLU A O 1
ATOM 830 N N . 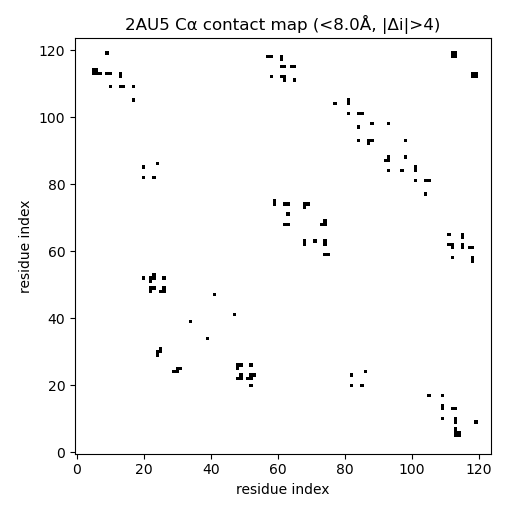ASN A 1 107 ? 40.466 14.362 10.963 1.00 39.86 104 ASN A N 1
ATOM 831 C CA . ASN A 1 107 ? 40.096 14.673 9.579 1.00 39.95 104 ASN A CA 1
ATOM 832 C C . ASN A 1 107 ? 38.669 14.274 9.253 1.00 39.40 104 ASN A C 1
ATOM 833 O O . ASN A 1 107 ? 37.956 15.014 8.568 1.00 40.57 104 ASN A O 1
ATOM 838 N N . GLN A 1 108 ? 38.220 13.115 9.750 1.00 39.00 105 GLN A N 1
ATOM 839 C CA . GLN A 1 108 ? 36.836 12.739 9.580 1.00 39.57 105 GLN A CA 1
ATOM 840 C C . GLN A 1 108 ? 35.903 13.636 10.361 1.00 39.66 105 GLN A C 1
ATOM 841 O O . GLN A 1 108 ? 34.769 13.866 9.903 1.00 38.28 105 GLN A O 1
ATOM 847 N N . GLU A 1 109 ? 36.336 14.103 11.543 1.00 38.53 106 GLU A N 1
ATOM 848 C CA . GLU A 1 109 ? 35.502 15.047 12.309 1.00 39.71 106 GLU A CA 1
ATOM 849 C C . GLU A 1 109 ? 35.294 16.345 11.524 1.00 40.01 106 GLU A C 1
ATOM 850 O O . GLU A 1 109 ? 34.224 16.935 11.577 1.00 38.83 106 GLU A O 1
ATOM 856 N N . SER A 1 110 ? 36.350 16.821 10.856 1.00 40.16 107 SER A N 1
ATOM 857 C CA . SER A 1 110 ? 36.246 17.966 9.962 1.00 41.76 107 SER A CA 1
ATOM 858 C C . SER A 1 110 ? 35.206 17.689 8.867 1.00 41.55 107 SER A C 1
ATOM 859 O O . SER A 1 110 ? 34.350 18.521 8.573 1.00 41.41 107 SER A O 1
ATOM 862 N N . LEU A 1 111 ? 35.332 16.544 8.205 1.00 41.37 108 LEU A N 1
ATOM 863 C CA . LEU A 1 111 ? 34.344 16.165 7.187 1.00 42.50 108 LEU A CA 1
ATOM 864 C C . LEU A 1 111 ? 32.907 16.160 7.747 1.00 41.91 108 LEU A C 1
ATOM 865 O O . LEU A 1 111 ? 31.977 16.704 7.125 1.00 41.81 108 LEU A O 1
ATOM 870 N N . TYR A 1 112 ? 32.722 15.529 8.905 1.00 40.72 109 TYR A N 1
ATOM 871 C CA . TYR A 1 112 ? 31.416 15.486 9.559 1.00 40.72 109 TYR A CA 1
ATOM 872 C C . TYR A 1 112 ? 30.837 16.900 9.804 1.00 40.47 109 TYR A C 1
ATOM 873 O O . TYR A 1 112 ? 29.695 17.191 9.432 1.00 40.05 109 TYR A O 1
ATOM 882 N N . VAL A 1 113 ? 31.617 17.762 10.435 1.00 40.54 110 VAL A N 1
ATOM 883 C CA . VAL A 1 113 ? 31.136 19.084 10.815 1.00 41.60 110 VAL A CA 1
ATOM 884 C C . VAL A 1 113 ? 30.839 19.927 9.578 1.00 41.51 110 VAL A C 1
ATOM 885 O O . VAL A 1 113 ? 29.864 20.668 9.560 1.00 40.38 110 VAL A O 1
ATOM 889 N N . ASP A 1 114 ? 31.702 19.832 8.570 1.00 41.50 111 ASP A N 1
ATOM 890 C CA . ASP A 1 114 ? 31.510 20.508 7.304 1.00 42.64 111 ASP A CA 1
ATOM 891 C C . ASP A 1 114 ? 30.207 20.069 6.629 1.00 41.97 111 ASP A C 1
ATOM 892 O O . ASP A 1 114 ? 29.470 20.898 6.168 1.00 40.62 111 ASP A O 1
ATOM 897 N N . LEU A 1 115 ? 29.931 18.763 6.598 1.00 41.76 112 LEU A N 1
ATOM 898 C CA . LEU A 1 115 ? 28.714 18.270 6.019 1.00 42.41 112 LEU A CA 1
ATOM 899 C C . LEU A 1 115 ? 27.481 18.659 6.841 1.00 41.58 112 LEU A C 1
ATOM 900 O O . LEU A 1 115 ? 26.428 18.986 6.298 1.00 41.72 112 LEU A O 1
ATOM 905 N N . PHE A 1 116 ? 27.605 18.618 8.164 1.00 40.71 113 PHE A N 1
ATOM 906 C CA . PHE A 1 116 ? 26.491 18.981 9.025 1.00 40.16 113 PHE A CA 1
ATOM 907 C C . PHE A 1 116 ? 26.157 20.475 8.800 1.00 40.37 113 PHE A C 1
ATOM 908 O O . PHE A 1 116 ? 24.981 20.866 8.689 1.00 39.73 113 PHE A O 1
ATOM 916 N N . ASP A 1 117 ? 27.198 21.306 8.709 1.00 39.33 114 ASP A N 1
ATOM 917 C CA . ASP A 1 117 ? 27.003 22.751 8.459 1.00 39.83 114 ASP A CA 1
ATOM 918 C C . ASP A 1 117 ? 26.430 23.037 7.051 1.00 39.76 114 ASP A C 1
ATOM 919 O O . ASP A 1 117 ? 25.612 23.944 6.889 1.00 38.98 114 ASP A O 1
ATOM 924 N N . LYS A 1 118 ? 26.906 22.312 6.040 1.00 39.50 115 LYS A N 1
ATOM 925 C CA . LYS A 1 118 ? 26.368 22.419 4.681 1.00 40.20 115 LYS A CA 1
ATOM 926 C C . LYS A 1 118 ? 24.874 22.108 4.650 1.00 40.04 115 LYS A C 1
ATOM 927 O O . LYS A 1 118 ? 24.095 22.880 4.112 1.00 39.89 115 LYS A O 1
ATOM 933 N N . PHE A 1 119 ? 24.466 20.980 5.241 1.00 40.33 116 PHE A N 1
ATOM 934 C CA . PHE A 1 119 ? 23.053 20.658 5.307 1.00 40.49 116 PHE A CA 1
ATOM 935 C C . PHE A 1 119 ? 22.281 21.722 6.048 1.00 40.95 116 PHE A C 1
ATOM 936 O O . PHE A 1 119 ? 21.183 22.053 5.635 1.00 40.17 116 PHE A O 1
ATOM 944 N N . THR A 1 120 ? 22.843 22.221 7.152 1.00 40.36 117 THR A N 1
ATOM 945 C CA . THR A 1 120 ? 22.205 23.267 7.963 1.00 41.80 117 THR A CA 1
ATOM 946 C C . THR A 1 120 ? 21.957 24.514 7.115 1.00 41.82 117 THR A C 1
ATOM 947 O O . THR A 1 120 ? 20.848 25.016 7.066 1.00 41.93 117 THR A O 1
ATOM 951 N N . PHE A 1 121 ? 23.020 24.991 6.482 1.00 41.82 118 PHE A N 1
ATOM 952 C CA . PHE A 1 121 ? 22.982 26.148 5.589 1.00 42.36 118 PHE A CA 1
ATOM 953 C C . PHE A 1 121 ? 21.968 26.005 4.430 1.00 41.35 118 PHE A C 1
ATOM 954 O O . PHE A 1 121 ? 21.171 26.917 4.166 1.00 40.08 118 PHE A O 1
ATOM 962 N N . LEU A 1 122 ? 21.983 24.857 3.767 1.00 40.48 119 LEU A N 1
ATOM 963 C CA . LEU A 1 122 ? 21.142 24.674 2.596 1.00 40.54 119 LEU A CA 1
ATOM 964 C C . LEU A 1 122 ? 19.690 24.491 3.006 1.00 40.12 119 LEU A C 1
ATOM 965 O O . LEU A 1 122 ? 18.787 24.945 2.318 1.00 39.85 119 LEU A O 1
ATOM 970 N N . LEU A 1 123 ? 19.449 23.907 4.168 1.00 39.77 120 LEU A N 1
ATOM 971 C CA . LEU A 1 123 ? 18.082 23.865 4.657 1.00 39.44 120 LEU A CA 1
ATOM 972 C C . LEU A 1 123 ? 17.572 25.239 5.031 1.00 39.76 120 LEU A C 1
ATOM 973 O O . LEU A 1 123 ? 16.409 25.524 4.803 1.00 40.15 120 LEU A O 1
ATOM 978 N N . LEU A 1 124 ? 18.414 26.084 5.622 1.00 40.06 121 LEU A N 1
ATOM 979 C CA . LEU A 1 124 ? 18.025 27.469 5.919 1.00 40.97 121 LEU A CA 1
ATOM 980 C C . LEU A 1 124 ? 17.688 28.257 4.655 1.00 42.30 121 LEU A C 1
ATOM 981 O O . LEU A 1 124 ? 16.972 29.239 4.714 1.00 43.99 121 LEU A O 1
ATOM 986 N N . CYS A 1 125 ? 18.263 27.845 3.530 1.00 43.58 122 CYS A N 1
ATOM 987 C CA . CYS A 1 125 ? 18.031 28.502 2.266 1.00 45.38 122 CYS A CA 1
ATOM 988 C C . CYS A 1 125 ? 16.823 27.947 1.561 1.00 45.05 122 CYS A C 1
ATOM 989 O O . CYS A 1 125 ? 16.420 28.496 0.543 1.00 45.71 122 CYS A O 1
ATOM 992 N N . SER A 1 126 ? 16.243 26.870 2.091 1.00 44.09 123 SER A N 1
ATOM 993 C CA . SER A 1 126 ? 15.093 26.242 1.432 1.00 43.34 123 SER A CA 1
ATOM 994 C C . SER A 1 126 ? 13.771 26.807 1.964 1.00 43.27 123 SER A C 1
ATOM 995 O O . SER A 1 126 ? 13.391 26.608 3.132 1.00 42.52 123 SER A O 1
ATOM 998 N N . ASP A 1 127 ? 13.056 27.489 1.072 1.00 44.23 124 ASP A N 1
ATOM 999 C CA . ASP A 1 127 ? 11.744 28.011 1.368 1.00 43.92 124 ASP A CA 1
ATOM 1000 C C . ASP A 1 127 ? 10.796 26.895 1.790 1.00 42.68 124 ASP A C 1
ATOM 1001 O O . ASP A 1 127 ? 10.032 27.031 2.751 1.00 41.80 124 ASP A O 1
ATOM 1006 N N . GLU A 1 128 ? 10.861 25.772 1.083 1.00 42.12 125 GLU A N 1
ATOM 1007 C CA . GLU A 1 128 ? 10.037 24.611 1.412 1.00 41.50 125 GLU A CA 1
ATOM 1008 C C . GLU A 1 128 ? 10.345 24.079 2.821 1.00 40.83 125 GLU A C 1
ATOM 1009 O O . GLU A 1 128 ? 9.449 23.761 3.596 1.00 40.32 125 GLU A O 1
ATOM 1015 N N . PHE A 1 129 ? 11.623 23.971 3.162 1.00 40.89 126 PHE A N 1
ATOM 1016 C CA . PHE A 1 129 ? 11.975 23.568 4.518 1.00 40.82 126 PHE A CA 1
ATOM 1017 C C . PHE A 1 129 ? 11.499 24.590 5.573 1.00 41.42 126 PHE A C 1
ATOM 1018 O O . PHE A 1 129 ? 11.008 24.209 6.607 1.00 39.06 126 PHE A O 1
ATOM 1026 N N . ILE A 1 130 ? 11.685 25.885 5.303 1.00 43.64 127 ILE A N 1
ATOM 1027 C CA . ILE A 1 130 ? 11.159 26.922 6.201 1.00 46.35 127 ILE A CA 1
ATOM 1028 C C . ILE A 1 130 ? 9.617 26.820 6.377 1.00 48.39 127 ILE A C 1
ATOM 1029 O O . ILE A 1 130 ? 9.114 26.870 7.509 1.00 47.40 127 ILE A O 1
ATOM 1042 N N . TYR A 1 132 ? 7.890 24.115 6.169 1.00 53.41 129 TYR A N 1
ATOM 1043 C CA . TYR A 1 132 ? 7.728 22.961 7.042 1.00 53.50 129 TYR A CA 1
ATOM 1044 C C . TYR A 1 132 ? 8.010 23.230 8.537 1.00 53.62 129 TYR A C 1
ATOM 1045 O O . TYR A 1 132 ? 7.305 22.721 9.406 1.00 54.38 129 TYR A O 1
ATOM 1054 N N . LEU A 1 133 ? 9.033 24.0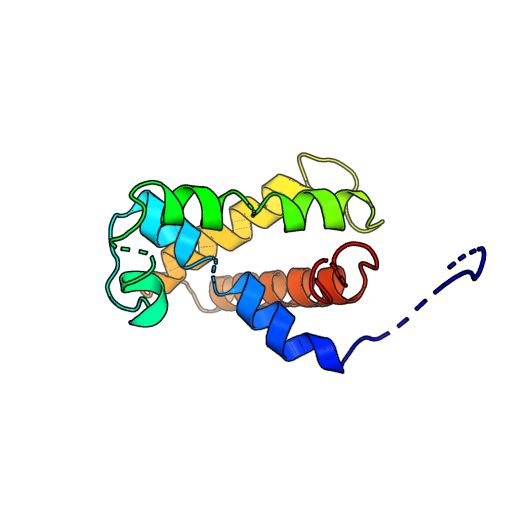23 8.837 1.00 52.73 130 LEU A N 1
ATOM 1055 C CA . LEU A 1 133 ? 9.320 24.378 10.219 1.00 52.95 130 LEU A CA 1
ATOM 1056 C C . LEU A 1 133 ? 8.232 25.270 10.816 1.00 54.11 130 LEU A C 1
ATOM 1057 O O . LEU A 1 133 ? 7.910 25.116 11.989 1.00 54.51 130 LEU A O 1
ATOM 1062 N N . ASP A 1 134 ? 7.688 26.195 10.019 1.00 55.07 131 ASP A N 1
ATOM 1063 C CA . ASP A 1 134 ? 6.661 27.155 10.486 1.00 56.99 131 ASP A CA 1
ATOM 1064 C C . ASP A 1 134 ? 5.398 26.400 10.948 1.00 58.47 131 ASP A C 1
ATOM 1065 O O . ASP A 1 134 ? 4.778 26.745 11.959 1.00 59.14 131 ASP A O 1
ATOM 1070 N N . SER A 1 135 ? 5.003 25.418 10.141 1.00 59.66 132 SER A N 1
ATOM 1071 C CA . SER A 1 135 ? 4.435 24.124 10.582 1.00 60.75 132 SER A CA 1
ATOM 1072 C C . SER A 1 135 ? 3.754 23.380 9.446 1.00 60.65 132 SER A C 1
ATOM 1073 O O . SER A 1 135 ? 4.388 22.509 8.843 1.00 60.93 132 SER A O 1
#

Nearest PDB structures (foldseek):
  2au5-assembly1_A  TM=1.005E+00  e=2.710E-15  Enterococcus faecalis V583
  2hfi-assembly1_A  TM=3.865E-01  e=7.507E-01  Bacillus subtilis
  6sss-assembly1_C  TM=2.576E-01  e=7.531E+00  Homo sapiens

Sequence (124 aa):
ALLILSPNFEYEEITRSFLSNLAFTRGHFTGDISHFSPIVLAEEKKDPNWLEEAAGGQGVIVQSLLEDEENFSSVEEQLKGELARLIRLYFALAKDNLTENQESLYVDLFDKFTFLLLCSDEFIYLDS

Organism: Enterococcus faecalis (strain ATCC 700802 / V583) (NCBI:txid226185)

CATH classification: 1.20.120.590

Radius of gyration: 15.48 Å; Cα contacts (8 Å, |Δi|>4): 77; chains: 1; bounding box: 38×38×38 Å